Protein AF-A0A8I2ZUK0-F1 (afdb_monomer_lite)

Foldseek 3Di:
DDDDDPDDDDDDDDDPDDDDDDDDDPDPVVVVVLLQVQADQAFPQPRDGADCPDQQDANHADCPDPLSVCSSDDVVPVCVVPPQPDPLVVLVVVVVPDDPVVCVVVVHDNCCVNVCPPPPPPDPPVDCPSNNRDGHPQSVCCVPPVDHDDDDDPVNVVPVPD

Secondary structure (DSSP, 8-state):
------------------S-------SHHHHHHHHHHHS-SB-TTT-PBPBSS-TTSTTB--TTSHHHHHHHS-HHHHHHHHTTTTHHHHHHHHHTTS-HHHHHHTT--HHHHHTT-------------TTPPPPPHHHHHHHHH--------TTTTTTTT-

InterPro domains:
  IPR050896 Mitochondrial lipid metabolism GTPase [PTHR46434] (17-155)

Organism: Verticillium longisporum (NCBI:txid100787)

Sequence (162 aa):
MKVALGQRRCLHAESNLSESLERLPSDPTDANALALAKLPLQCHGCGAFTQTTEPDQAGYYDLDRKSVQKFAASEHEYEIKKGEIEEDFVVTKALEGLDEHKLQELDLDPRTLLAGEDLETDIPSFPPAPNATPLCNRCHALVHHRKGTPIFHGSQLREALC

pLDDT: mean 72.11, std 18.06, range [37.91, 96.12]

Structure (mmCIF, N/CA/C/O backbone):
data_AF-A0A8I2ZUK0-F1
#
_entry.id   AF-A0A8I2ZUK0-F1
#
loop_
_atom_site.group_PDB
_atom_site.id
_atom_site.type_symbol
_atom_site.label_atom_id
_atom_site.label_alt_id
_atom_site.label_comp_id
_atom_site.label_asym_id
_atom_site.label_entity_id
_atom_site.label_seq_id
_atom_site.pdbx_PDB_ins_code
_atom_site.Cartn_x
_atom_site.Cartn_y
_atom_site.Cartn_z
_atom_site.occupancy
_atom_site.B_iso_or_equiv
_atom_site.auth_seq_id
_atom_site.auth_comp_id
_atom_site.auth_asym_id
_atom_site.auth_atom_id
_atom_site.pdbx_PDB_model_num
ATOM 1 N N . MET A 1 1 ? 52.413 15.879 -9.678 1.00 37.91 1 MET A N 1
ATOM 2 C CA . MET A 1 1 ? 51.106 16.145 -9.036 1.00 37.91 1 MET A CA 1
ATOM 3 C C . MET A 1 1 ? 50.039 15.474 -9.891 1.00 37.91 1 MET A C 1
ATOM 5 O O . MET A 1 1 ? 49.928 15.829 -11.054 1.00 37.91 1 MET A O 1
ATOM 9 N N . LYS A 1 2 ? 49.370 14.422 -9.401 1.00 41.22 2 LYS A N 1
ATOM 10 C CA . LYS A 1 2 ? 48.359 13.675 -10.174 1.00 41.22 2 LYS A CA 1
ATOM 11 C C . LYS A 1 2 ? 46.973 14.157 -9.744 1.00 41.22 2 LYS A C 1
ATOM 13 O O . LYS A 1 2 ? 46.607 13.969 -8.591 1.00 41.22 2 LYS A O 1
ATOM 18 N N . VAL A 1 3 ? 46.247 14.814 -10.645 1.00 48.41 3 VAL A N 1
ATOM 19 C CA . VAL A 1 3 ? 44.870 15.273 -10.412 1.00 48.41 3 VAL A CA 1
ATOM 20 C C . VAL A 1 3 ? 43.929 14.102 -10.692 1.00 48.41 3 VAL A C 1
ATOM 22 O O . VAL A 1 3 ? 43.942 13.549 -11.790 1.00 48.41 3 VAL A O 1
ATOM 25 N N . ALA A 1 4 ? 43.149 13.695 -9.691 1.00 49.44 4 ALA A N 1
ATOM 26 C CA . ALA A 1 4 ? 42.114 12.680 -9.842 1.00 49.44 4 ALA A CA 1
ATOM 27 C C . ALA A 1 4 ? 40.939 13.262 -10.643 1.00 49.44 4 ALA A C 1
ATOM 29 O O . ALA A 1 4 ? 40.335 14.257 -10.241 1.00 49.44 4 ALA A O 1
ATOM 30 N N . LEU A 1 5 ? 40.616 12.651 -11.784 1.00 56.62 5 LEU A N 1
ATOM 31 C CA . LEU A 1 5 ? 39.425 12.983 -12.563 1.00 56.62 5 LEU A CA 1
ATOM 32 C C . LEU A 1 5 ? 38.198 12.427 -11.829 1.00 56.62 5 LEU A C 1
ATOM 34 O O . LEU A 1 5 ? 37.867 11.250 -11.943 1.00 56.62 5 LEU A O 1
ATOM 38 N N . GLY A 1 6 ? 37.554 13.281 -11.031 1.00 52.28 6 GLY A N 1
ATOM 39 C CA . GLY A 1 6 ? 36.283 12.981 -10.383 1.00 52.28 6 GLY A CA 1
ATOM 40 C C . GLY A 1 6 ? 35.191 12.773 -11.429 1.00 52.28 6 GLY A C 1
ATOM 41 O O . GLY A 1 6 ? 34.805 13.702 -12.140 1.00 52.28 6 GLY A O 1
ATOM 42 N N . GLN A 1 7 ? 34.707 11.540 -11.532 1.00 61.34 7 GLN A N 1
ATOM 43 C CA . GLN A 1 7 ? 33.632 11.149 -12.434 1.00 61.34 7 GLN A CA 1
ATOM 44 C C . GLN A 1 7 ? 32.315 11.743 -11.912 1.00 61.34 7 GLN A C 1
ATOM 46 O O . GLN A 1 7 ? 31.735 11.257 -10.942 1.00 61.34 7 GLN A O 1
ATOM 51 N N . ARG A 1 8 ? 31.864 12.846 -12.519 1.00 60.88 8 ARG A N 1
ATOM 52 C CA . ARG A 1 8 ? 30.579 13.471 -12.184 1.00 60.88 8 ARG A CA 1
ATOM 53 C C . ARG A 1 8 ? 29.461 12.609 -12.760 1.00 60.88 8 ARG A C 1
ATOM 55 O O . ARG A 1 8 ? 29.374 12.438 -13.972 1.00 60.88 8 ARG A O 1
ATOM 62 N N . ARG A 1 9 ? 28.619 12.052 -11.891 1.00 62.09 9 ARG A N 1
ATOM 63 C CA . ARG A 1 9 ? 27.365 11.413 -12.299 1.00 62.09 9 ARG A CA 1
ATOM 64 C C . ARG A 1 9 ? 26.346 12.521 -12.552 1.00 62.09 9 ARG A C 1
ATOM 66 O O . ARG A 1 9 ? 25.889 13.152 -11.605 1.00 62.09 9 ARG A O 1
ATOM 73 N N . CYS A 1 10 ? 26.030 12.779 -13.816 1.00 54.09 10 CYS A N 1
ATOM 74 C CA . CYS A 1 10 ? 24.904 13.631 -14.183 1.00 54.09 10 CYS A CA 1
ATOM 75 C C . CYS A 1 10 ? 23.618 12.815 -14.012 1.00 54.09 10 CYS A C 1
ATOM 77 O O . CYS A 1 10 ? 23.404 11.845 -14.736 1.00 54.09 10 CYS A O 1
ATOM 79 N N . LEU A 1 11 ? 22.787 13.175 -13.034 1.00 53.75 11 LEU A N 1
ATOM 80 C CA . LEU A 1 11 ? 21.412 12.691 -12.951 1.00 53.75 11 LEU A CA 1
ATOM 81 C C . LEU A 1 11 ? 20.566 13.595 -13.852 1.00 53.75 11 LEU A C 1
ATOM 83 O O . LEU A 1 11 ? 20.421 14.781 -13.563 1.00 53.75 11 LEU A O 1
ATOM 87 N N . HIS A 1 12 ? 20.049 13.057 -14.955 1.00 46.06 12 HIS A N 1
ATOM 88 C CA . HIS A 1 12 ? 19.014 13.737 -15.729 1.00 46.06 12 HIS A CA 1
ATOM 89 C C . HIS A 1 12 ? 17.690 13.603 -14.973 1.00 46.06 12 HIS A C 1
ATOM 91 O O . HIS A 1 12 ? 17.130 12.513 -14.889 1.00 46.06 12 HIS A O 1
ATOM 97 N N . ALA A 1 13 ? 17.216 14.709 -14.411 1.00 50.44 13 ALA A N 1
ATOM 98 C CA . ALA A 1 13 ? 15.849 14.865 -13.942 1.00 50.44 13 ALA A CA 1
ATOM 99 C C . ALA A 1 13 ? 15.295 16.129 -14.602 1.00 50.44 13 ALA A C 1
ATOM 101 O O . ALA A 1 13 ? 15.545 17.237 -14.136 1.00 50.44 13 ALA A O 1
ATOM 102 N N . GLU A 1 14 ? 14.591 15.967 -15.718 1.00 50.06 14 GLU A N 1
ATOM 103 C CA . GLU A 1 14 ? 13.756 17.029 -16.271 1.00 50.06 14 GLU A CA 1
ATOM 104 C C . GLU A 1 14 ? 12.308 16.698 -15.904 1.00 50.06 14 GLU A C 1
ATOM 106 O O . GLU A 1 14 ? 11.710 15.763 -16.431 1.00 50.06 14 GLU A O 1
ATOM 111 N N . SER A 1 15 ? 11.766 17.428 -14.929 1.00 51.03 15 SER A N 1
ATOM 112 C CA . SER A 1 15 ? 10.355 17.387 -14.555 1.00 51.03 15 SER A CA 1
ATOM 113 C C . SER A 1 15 ? 9.608 18.447 -15.356 1.00 51.03 15 SER A C 1
ATOM 115 O O . SER A 1 15 ? 9.743 19.638 -15.072 1.00 51.03 15 SER A O 1
ATOM 117 N N . ASN A 1 16 ? 8.812 18.034 -16.340 1.00 46.31 16 ASN A N 1
ATOM 118 C CA . ASN A 1 16 ? 7.862 18.934 -16.986 1.00 46.31 16 ASN A CA 1
ATOM 119 C C . ASN A 1 16 ? 6.530 18.856 -16.230 1.00 46.31 16 ASN A C 1
ATOM 121 O O . ASN A 1 16 ? 5.657 18.052 -16.545 1.00 46.31 16 ASN A O 1
ATOM 125 N N . LEU A 1 17 ? 6.440 19.627 -15.144 1.00 53.56 17 LEU A N 1
ATOM 126 C CA . LEU A 1 17 ? 5.232 19.778 -14.344 1.00 53.56 17 LEU A CA 1
ATOM 127 C C . LEU A 1 17 ? 4.488 21.014 -14.845 1.00 53.56 17 LEU A C 1
ATOM 129 O O . LEU A 1 17 ? 4.685 22.111 -14.328 1.00 53.56 17 LEU A O 1
ATOM 133 N N . SER A 1 18 ? 3.655 20.859 -15.867 1.00 49.50 18 SER A N 1
ATOM 134 C CA . SER A 1 18 ? 2.620 21.841 -16.178 1.00 49.50 18 SER A CA 1
ATOM 135 C C . SER A 1 18 ? 1.471 21.168 -16.918 1.00 49.50 18 SER A C 1
ATOM 137 O O . SER A 1 18 ? 1.679 20.516 -17.934 1.00 49.50 18 SER A O 1
ATOM 139 N N . GLU A 1 19 ? 0.271 21.410 -16.386 1.00 52.59 19 GLU A N 1
ATOM 140 C CA . GLU A 1 19 ? -1.028 21.323 -17.063 1.00 52.59 19 GLU A CA 1
ATOM 141 C C . GLU A 1 19 ? -1.843 20.025 -16.908 1.00 52.59 19 GLU A C 1
ATOM 143 O O . GLU A 1 19 ? -1.946 19.212 -17.822 1.00 52.59 19 GLU A O 1
ATOM 148 N N . SER A 1 20 ? -2.493 19.864 -15.745 1.00 48.44 20 SER A N 1
ATOM 149 C CA . SER A 1 20 ? -3.908 19.431 -15.624 1.00 48.44 20 SER A CA 1
ATOM 150 C C . SER A 1 20 ? -4.292 19.216 -14.154 1.00 48.44 20 SER A C 1
ATOM 152 O O . SER A 1 20 ? -4.570 18.104 -13.716 1.00 48.44 20 SER A O 1
ATOM 154 N N . LEU A 1 21 ? -4.299 20.289 -13.365 1.00 54.34 21 LEU A N 1
ATOM 155 C CA . LEU A 1 21 ? -5.231 20.373 -12.237 1.00 54.34 21 LEU A CA 1
ATOM 156 C C . LEU A 1 21 ? -6.538 20.933 -12.827 1.00 54.34 21 LEU A C 1
ATOM 158 O O . LEU A 1 21 ? -6.447 21.743 -13.742 1.00 54.34 21 LEU A O 1
ATOM 162 N N . GLU A 1 22 ? -7.705 20.507 -12.337 1.00 55.25 22 GLU A N 1
ATOM 163 C CA . GLU A 1 22 ? -9.071 20.779 -12.852 1.00 55.25 22 GLU A CA 1
ATOM 164 C C . GLU A 1 22 ? -9.699 19.660 -13.720 1.00 55.25 22 GLU A C 1
ATOM 166 O O . GLU A 1 22 ? -10.223 19.893 -14.811 1.00 55.25 22 GLU A O 1
ATOM 171 N N . ARG A 1 23 ? -9.739 18.417 -13.216 1.00 52.97 23 ARG A N 1
ATOM 172 C CA . ARG A 1 23 ? -10.791 17.462 -13.615 1.00 52.97 23 ARG A CA 1
ATOM 173 C C . ARG A 1 23 ? -11.263 16.660 -12.405 1.00 52.97 23 ARG A C 1
ATOM 175 O O . ARG A 1 23 ? -10.476 15.970 -11.767 1.00 52.97 23 ARG A O 1
ATOM 182 N N . LEU A 1 24 ? -12.546 16.795 -12.068 1.00 53.06 24 LEU A N 1
ATOM 183 C CA . LEU A 1 24 ? -13.197 15.976 -11.045 1.00 53.06 24 LEU A CA 1
ATOM 184 C C . LEU A 1 24 ? -13.271 14.518 -11.545 1.00 53.06 24 LEU A C 1
ATOM 186 O O . LEU A 1 24 ? -13.763 14.315 -12.660 1.00 53.06 24 LEU A O 1
ATOM 190 N N . PRO A 1 25 ? -12.816 13.517 -10.762 1.00 51.66 25 PRO A N 1
ATOM 191 C CA . PRO A 1 25 ? -12.785 12.123 -11.200 1.00 51.66 25 PRO A CA 1
ATOM 192 C C . PRO A 1 25 ? -14.211 11.605 -11.377 1.00 51.66 25 PRO A C 1
ATOM 194 O O . PRO A 1 25 ? -14.981 11.565 -10.418 1.00 51.66 25 PRO A O 1
ATOM 197 N N . SER A 1 26 ? -14.575 11.219 -12.597 1.00 54.47 26 SER A N 1
ATOM 198 C CA . SER A 1 26 ? -15.868 10.569 -12.888 1.00 54.47 26 SER A CA 1
ATOM 199 C C . SER A 1 26 ? -15.704 9.172 -13.493 1.00 54.47 26 SER A C 1
ATOM 201 O O . SER A 1 26 ? -16.691 8.454 -13.639 1.00 54.47 26 SER A O 1
ATOM 203 N N . ASP A 1 27 ? -14.464 8.755 -13.768 1.00 57.88 27 ASP A N 1
ATOM 204 C CA . ASP A 1 27 ? -14.114 7.483 -14.397 1.00 57.88 27 ASP A CA 1
ATOM 205 C C . ASP A 1 27 ? -13.196 6.647 -13.469 1.00 57.88 27 ASP A C 1
ATOM 207 O O . ASP A 1 27 ? -12.323 7.222 -12.807 1.00 57.88 27 ASP A O 1
ATOM 211 N N . PRO A 1 28 ? -13.335 5.304 -13.392 1.00 62.25 28 PRO A N 1
ATOM 212 C CA . PRO A 1 28 ? -12.408 4.438 -12.645 1.00 62.25 28 PRO A CA 1
ATOM 213 C C . PRO A 1 28 ? -10.935 4.646 -13.036 1.00 62.25 28 PRO A C 1
ATOM 215 O O . PRO A 1 28 ? -10.037 4.451 -12.214 1.00 62.25 28 PRO A O 1
ATOM 218 N N . THR A 1 29 ? -10.679 5.094 -14.265 1.00 63.28 29 THR A N 1
ATOM 219 C CA . THR A 1 29 ? -9.337 5.447 -14.739 1.00 63.28 29 THR A CA 1
ATOM 220 C C . 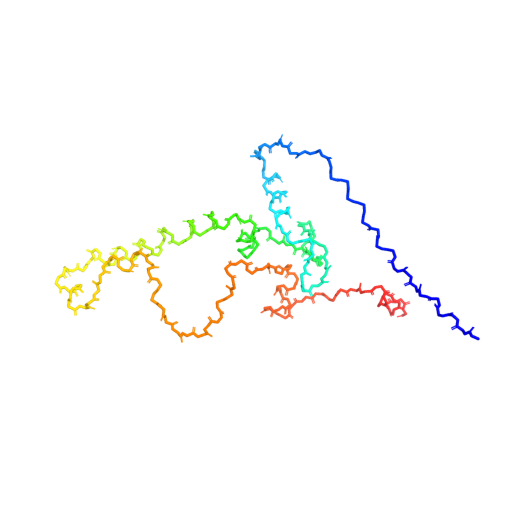THR A 1 29 ? -8.731 6.623 -13.961 1.00 63.28 29 THR A C 1
ATOM 222 O O . THR A 1 29 ? -7.548 6.588 -13.616 1.00 63.28 29 THR A O 1
ATOM 225 N N . ASP A 1 30 ? -9.540 7.626 -13.605 1.00 69.62 30 ASP A N 1
ATOM 226 C CA . ASP A 1 30 ? -9.087 8.808 -12.861 1.00 69.62 30 ASP A CA 1
ATOM 227 C C . ASP A 1 30 ? -8.782 8.474 -11.393 1.00 69.62 30 ASP A C 1
ATOM 229 O O . ASP A 1 30 ? -7.823 8.987 -10.813 1.00 69.62 30 ASP A O 1
ATOM 233 N N . ALA A 1 31 ? -9.562 7.569 -10.791 1.00 75.38 31 ALA A N 1
ATOM 234 C CA . ALA A 1 31 ? -9.332 7.106 -9.422 1.00 75.38 31 ALA A CA 1
ATOM 235 C C . ALA A 1 31 ? -7.997 6.350 -9.297 1.00 75.38 31 ALA A C 1
ATOM 237 O O . ALA A 1 31 ? -7.225 6.593 -8.365 1.00 75.38 31 ALA A O 1
ATOM 238 N N . ASN A 1 32 ? -7.686 5.491 -10.271 1.00 82.31 32 ASN A N 1
ATOM 239 C CA . ASN A 1 32 ? -6.415 4.769 -10.318 1.00 82.31 32 ASN A CA 1
ATOM 240 C C . ASN A 1 32 ? -5.227 5.704 -10.559 1.00 82.31 32 ASN A C 1
ATOM 242 O O . ASN A 1 32 ? -4.183 5.534 -9.930 1.00 82.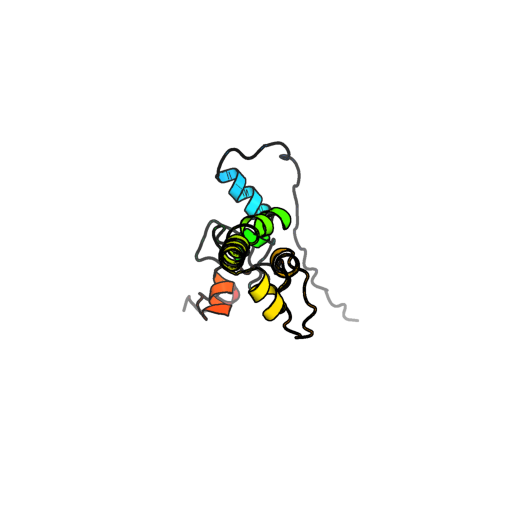31 32 ASN A O 1
ATOM 246 N N . ALA A 1 33 ? -5.383 6.715 -11.418 1.00 84.19 33 ALA A N 1
ATOM 247 C CA . ALA A 1 33 ? -4.357 7.733 -11.632 1.00 84.19 33 ALA A CA 1
ATOM 248 C C . ALA A 1 33 ? -4.071 8.533 -10.349 1.00 84.19 33 ALA A C 1
ATOM 250 O O . ALA A 1 33 ? -2.910 8.759 -10.004 1.00 84.19 33 ALA A O 1
ATOM 251 N N . LEU A 1 34 ? -5.114 8.898 -9.597 1.00 84.56 34 LEU A N 1
ATOM 252 C CA . LEU A 1 34 ? -4.970 9.594 -8.319 1.00 84.56 34 LEU A CA 1
ATOM 253 C C . LEU A 1 34 ? -4.305 8.713 -7.251 1.00 84.56 34 LEU A C 1
ATOM 255 O O . LEU A 1 34 ? -3.429 9.183 -6.525 1.00 84.56 34 LEU A O 1
ATOM 259 N N . ALA A 1 35 ? -4.689 7.438 -7.157 1.00 84.44 35 ALA A N 1
ATOM 260 C CA . ALA A 1 35 ? -4.058 6.490 -6.240 1.00 84.44 35 ALA A CA 1
ATOM 261 C C . ALA A 1 35 ? -2.575 6.279 -6.586 1.00 84.44 35 ALA A C 1
ATOM 263 O O . ALA A 1 35 ? -1.724 6.272 -5.696 1.00 84.44 35 ALA A O 1
ATOM 264 N N . LEU A 1 36 ? -2.254 6.187 -7.879 1.00 87.56 36 LEU A N 1
ATOM 265 C CA . LEU A 1 36 ? -0.885 6.069 -8.369 1.00 87.56 36 LEU A CA 1
ATOM 266 C C . LEU A 1 36 ? -0.040 7.304 -8.040 1.00 87.56 36 LEU A C 1
ATOM 268 O O . LEU A 1 36 ? 1.112 7.161 -7.642 1.00 87.56 36 LEU A O 1
ATOM 272 N N . ALA A 1 37 ? -0.614 8.504 -8.146 1.00 88.38 37 ALA A N 1
ATOM 273 C CA . ALA A 1 37 ? 0.066 9.752 -7.800 1.00 88.38 37 ALA A CA 1
ATOM 274 C C . ALA A 1 37 ? 0.408 9.862 -6.303 1.00 88.38 37 ALA A C 1
ATOM 276 O O . ALA A 1 37 ? 1.351 10.563 -5.939 1.00 88.38 37 ALA A O 1
ATOM 277 N N . LYS A 1 38 ? -0.344 9.171 -5.437 1.00 90.81 38 LYS A N 1
ATOM 278 C CA . LYS A 1 38 ? -0.100 9.139 -3.988 1.00 90.81 38 LYS A CA 1
ATOM 279 C C . LYS A 1 38 ? 0.898 8.065 -3.562 1.00 90.81 38 LYS A C 1
ATOM 281 O O . LYS A 1 38 ? 1.438 8.159 -2.466 1.00 90.81 38 LYS A O 1
ATOM 286 N N . LEU A 1 39 ? 1.144 7.050 -4.392 1.00 92.06 39 LEU A N 1
ATOM 287 C CA . LEU A 1 39 ? 2.129 6.004 -4.114 1.00 92.06 39 LEU A CA 1
ATOM 288 C C . LEU A 1 39 ? 3.566 6.566 -4.088 1.00 92.06 39 LEU A C 1
ATOM 290 O O . LEU A 1 39 ? 3.851 7.588 -4.715 1.00 92.06 39 LEU A O 1
ATOM 294 N N . PRO A 1 40 ? 4.512 5.908 -3.385 1.00 93.25 40 PRO A N 1
ATOM 295 C CA . PRO A 1 40 ? 5.906 6.348 -3.386 1.00 93.25 40 PRO A CA 1
ATOM 296 C C . PRO A 1 40 ? 6.476 6.315 -4.809 1.00 93.25 40 PRO A C 1
ATOM 298 O O . PRO A 1 40 ? 6.151 5.415 -5.570 1.00 93.25 40 PRO A O 1
ATOM 301 N N . LEU A 1 41 ? 7.385 7.226 -5.170 1.00 94.56 41 LEU A N 1
ATOM 302 C CA . LEU A 1 41 ? 7.999 7.232 -6.513 1.00 94.56 41 LEU A CA 1
ATOM 303 C C . LEU A 1 41 ? 8.799 5.952 -6.816 1.00 94.56 41 LEU A C 1
ATOM 305 O O . LEU A 1 41 ? 8.839 5.487 -7.956 1.00 94.56 41 LEU A O 1
ATOM 309 N N . GLN A 1 42 ? 9.447 5.388 -5.795 1.00 95.75 42 GLN A N 1
ATOM 310 C CA . GLN A 1 42 ? 10.240 4.164 -5.883 1.00 95.75 42 GLN A CA 1
ATOM 311 C C . GLN A 1 42 ? 9.930 3.244 -4.705 1.00 95.75 42 GLN A C 1
ATOM 313 O O . GLN A 1 42 ? 9.711 3.692 -3.579 1.00 95.75 42 GLN A O 1
ATOM 318 N N . CYS A 1 43 ? 9.960 1.935 -4.949 1.00 94.94 43 CYS A N 1
ATOM 319 C CA . CYS A 1 43 ? 9.869 0.946 -3.880 1.00 94.94 43 CYS A CA 1
ATOM 320 C C . CYS A 1 43 ? 11.138 0.972 -3.019 1.00 94.94 43 CYS A C 1
ATOM 322 O O . CYS A 1 43 ? 12.223 0.674 -3.515 1.00 94.94 43 CYS A O 1
ATOM 324 N N . HIS A 1 44 ? 11.007 1.217 -1.715 1.00 94.19 44 HIS A N 1
ATOM 325 C CA . HIS A 1 44 ? 12.140 1.207 -0.774 1.00 94.19 44 HIS A CA 1
ATOM 326 C C . HIS A 1 44 ? 12.784 -0.180 -0.578 1.00 94.19 44 HIS A C 1
ATOM 328 O O . HIS A 1 44 ? 13.894 -0.268 -0.065 1.00 94.19 44 HIS A O 1
ATOM 334 N N . GLY A 1 45 ? 12.144 -1.256 -1.050 1.00 92.81 45 GLY A N 1
ATOM 335 C CA . GLY A 1 45 ? 12.711 -2.608 -1.038 1.00 92.81 45 GLY A CA 1
ATOM 336 C C . GLY A 1 45 ? 13.576 -2.967 -2.254 1.00 92.81 45 GLY A C 1
ATOM 337 O O . GLY A 1 45 ? 14.566 -3.677 -2.102 1.00 92.81 45 GLY A O 1
ATOM 338 N N . CYS A 1 46 ? 13.218 -2.530 -3.468 1.00 92.44 46 CYS A N 1
ATOM 339 C CA . CYS A 1 46 ? 13.950 -2.894 -4.697 1.00 92.44 46 CYS A CA 1
ATOM 340 C C . CYS A 1 46 ? 14.437 -1.715 -5.544 1.00 92.44 46 CYS A C 1
ATOM 342 O O . CYS A 1 46 ? 15.099 -1.945 -6.552 1.00 92.44 46 CYS A O 1
ATOM 344 N N . GLY A 1 47 ? 14.088 -0.480 -5.189 1.00 92.81 47 GLY A N 1
ATOM 345 C CA . GLY A 1 47 ? 14.447 0.735 -5.925 1.00 92.81 47 GLY A CA 1
ATOM 346 C C . GLY A 1 47 ? 13.743 0.922 -7.275 1.00 92.81 47 GLY A C 1
ATOM 347 O O . GLY A 1 47 ? 13.988 1.918 -7.946 1.00 92.81 47 GLY A O 1
ATOM 348 N N . ALA A 1 48 ? 12.880 -0.007 -7.699 1.00 93.38 48 ALA A N 1
ATOM 349 C CA . ALA A 1 48 ? 12.144 0.121 -8.956 1.00 93.38 48 ALA A CA 1
ATOM 350 C C . ALA A 1 48 ? 11.077 1.224 -8.874 1.00 93.38 48 ALA A C 1
ATOM 352 O O . ALA A 1 48 ? 10.484 1.432 -7.809 1.00 93.38 48 ALA A O 1
ATOM 353 N N . PHE A 1 49 ? 10.827 1.891 -10.004 1.00 94.94 49 PHE A N 1
ATOM 354 C CA . PHE A 1 49 ? 9.778 2.901 -10.132 1.00 94.94 49 PHE A CA 1
ATOM 355 C C . PHE A 1 49 ? 8.393 2.292 -9.970 1.00 94.94 49 PHE A C 1
ATOM 357 O O . PHE A 1 49 ? 8.140 1.166 -10.396 1.00 94.94 49 PHE A O 1
ATOM 364 N N . THR A 1 50 ? 7.509 3.061 -9.354 1.00 95.50 50 THR A N 1
ATOM 365 C CA . THR A 1 50 ? 6.125 2.657 -9.143 1.00 95.50 50 THR A CA 1
ATOM 366 C C . THR A 1 50 ? 5.369 2.553 -10.459 1.00 95.50 50 THR A C 1
ATOM 368 O O . THR A 1 50 ? 5.428 3.446 -11.301 1.00 95.50 50 THR A O 1
ATOM 371 N N . GLN A 1 51 ? 4.653 1.445 -10.616 1.00 93.75 51 GLN A N 1
ATOM 372 C CA . GLN A 1 51 ? 3.798 1.157 -11.760 1.00 93.75 51 GLN A CA 1
ATOM 373 C C . GLN A 1 51 ? 2.645 0.232 -11.346 1.00 93.75 51 GLN A C 1
ATOM 375 O O . GLN A 1 51 ? 2.698 -0.415 -10.300 1.00 93.75 51 GLN A O 1
ATOM 380 N N . THR A 1 52 ? 1.588 0.198 -12.150 1.00 94.62 52 THR A N 1
ATOM 381 C CA . THR A 1 52 ? 0.358 -0.589 -11.918 1.00 94.62 52 THR A CA 1
ATOM 382 C C . THR A 1 52 ? -0.031 -1.408 -13.151 1.00 94.62 52 THR A C 1
ATOM 384 O O . THR A 1 52 ? -1.145 -1.914 -13.233 1.00 94.62 52 THR A O 1
ATOM 387 N N . THR A 1 53 ? 0.866 -1.535 -14.133 1.00 93.06 53 THR A N 1
ATOM 388 C CA . THR A 1 53 ? 0.565 -2.125 -15.446 1.00 93.06 53 THR A CA 1
ATOM 389 C C . THR A 1 53 ? 1.079 -3.553 -15.597 1.00 93.06 53 THR A C 1
ATOM 391 O O . THR A 1 53 ? 0.436 -4.359 -16.253 1.00 93.06 53 THR A O 1
ATOM 394 N N . GLU A 1 54 ? 2.219 -3.878 -14.985 1.00 93.31 54 GLU A N 1
ATOM 395 C CA . GLU A 1 54 ? 2.949 -5.138 -15.169 1.00 93.31 54 GLU A CA 1
ATOM 396 C C . GLU A 1 54 ? 3.102 -5.887 -13.829 1.00 93.31 54 GLU A C 1
ATOM 398 O O . GLU A 1 54 ? 4.094 -5.661 -13.124 1.00 93.31 54 GLU A O 1
ATOM 403 N N . PRO A 1 55 ? 2.157 -6.779 -13.460 1.00 91.88 55 PRO A N 1
ATOM 404 C CA . PRO A 1 55 ? 2.098 -7.441 -12.150 1.00 91.88 55 PRO A CA 1
ATOM 405 C C . PRO A 1 55 ? 3.355 -8.205 -11.734 1.00 91.88 55 PRO A C 1
ATOM 407 O O . PRO A 1 55 ? 3.733 -8.208 -10.559 1.00 91.88 55 PRO A O 1
ATOM 410 N N . ASP A 1 56 ? 4.016 -8.833 -12.704 1.00 88.19 56 ASP A N 1
ATOM 411 C CA . ASP A 1 56 ? 5.190 -9.676 -12.475 1.00 88.19 56 ASP A CA 1
ATOM 412 C C . ASP A 1 56 ? 6.504 -8.878 -12.423 1.00 88.19 56 ASP A C 1
ATOM 414 O O . ASP A 1 56 ? 7.566 -9.428 -12.112 1.00 88.19 56 ASP A O 1
ATOM 418 N N . GLN A 1 57 ? 6.454 -7.573 -12.707 1.00 90.00 57 GLN A N 1
ATOM 419 C CA . GLN A 1 57 ? 7.632 -6.716 -12.750 1.00 90.00 57 GLN A CA 1
ATOM 420 C C . GLN A 1 57 ? 7.890 -6.002 -11.422 1.00 90.00 57 GLN A C 1
ATOM 422 O O . GLN A 1 57 ? 7.008 -5.740 -10.598 1.00 90.00 57 GLN A O 1
ATOM 427 N N . ALA A 1 58 ? 9.160 -5.665 -11.198 1.00 92.56 58 ALA A N 1
ATOM 428 C CA . ALA A 1 58 ? 9.545 -4.869 -10.044 1.00 92.56 58 ALA A CA 1
ATOM 429 C C . ALA A 1 58 ? 8.849 -3.499 -10.080 1.00 92.56 58 ALA A C 1
ATOM 431 O O . ALA A 1 58 ? 8.696 -2.896 -11.138 1.00 92.56 58 ALA A O 1
ATOM 432 N N . GLY A 1 59 ? 8.439 -3.011 -8.908 1.00 94.25 59 GLY A N 1
ATOM 433 C CA . GLY A 1 59 ? 7.751 -1.724 -8.802 1.00 94.25 59 GLY A CA 1
ATOM 434 C C . GLY A 1 59 ? 6.242 -1.787 -9.039 1.00 94.25 59 GLY A C 1
ATOM 435 O O . GLY A 1 59 ? 5.588 -0.763 -8.894 1.00 94.25 59 GLY A O 1
ATOM 436 N N . TYR A 1 60 ? 5.675 -2.967 -9.322 1.00 96.12 60 TYR A N 1
ATOM 437 C CA . TYR A 1 60 ? 4.225 -3.132 -9.392 1.00 96.12 60 TYR A CA 1
ATOM 438 C C . TYR A 1 60 ? 3.554 -2.987 -8.023 1.00 96.12 60 TYR A C 1
ATOM 440 O O . TYR A 1 60 ? 3.938 -3.671 -7.064 1.00 96.12 60 TYR A O 1
ATOM 448 N N . TYR A 1 61 ? 2.525 -2.148 -7.946 1.00 96.06 61 TYR A N 1
ATOM 449 C CA . TYR A 1 61 ? 1.620 -2.054 -6.806 1.00 96.06 61 TYR A CA 1
ATOM 450 C C . TYR A 1 61 ? 0.211 -2.436 -7.235 1.00 96.06 61 TYR A C 1
ATOM 452 O O . TYR A 1 61 ? -0.359 -1.841 -8.140 1.00 96.06 61 TYR A O 1
ATOM 460 N N . ASP A 1 62 ? -0.359 -3.408 -6.539 1.00 94.94 62 ASP A N 1
ATOM 461 C CA . ASP A 1 62 ? -1.775 -3.728 -6.651 1.00 94.94 62 ASP A CA 1
ATOM 462 C C . ASP A 1 62 ? -2.601 -2.710 -5.854 1.00 94.94 62 ASP A C 1
ATOM 464 O O . ASP A 1 62 ? -2.471 -2.627 -4.627 1.00 94.94 62 ASP A O 1
ATOM 468 N N . LEU A 1 63 ? -3.420 -1.928 -6.564 1.00 92.81 63 LEU A N 1
ATOM 469 C CA . LEU A 1 63 ? -4.277 -0.893 -5.984 1.00 92.81 63 LEU A CA 1
ATOM 470 C C . LEU A 1 63 ? -5.390 -1.479 -5.104 1.00 92.81 63 LEU A C 1
ATOM 472 O O . LEU A 1 63 ? -5.879 -0.785 -4.216 1.00 92.81 63 LEU A O 1
ATOM 476 N N . ASP A 1 64 ? -5.726 -2.760 -5.269 1.00 91.38 64 ASP A N 1
ATOM 477 C CA . ASP A 1 64 ? -6.710 -3.454 -4.436 1.00 91.38 64 ASP A CA 1
ATOM 478 C C . ASP A 1 64 ? -6.109 -3.970 -3.119 1.00 91.38 64 ASP A C 1
ATOM 480 O O . ASP A 1 64 ? -6.808 -4.414 -2.199 1.00 91.38 64 ASP A O 1
ATOM 484 N N . ARG A 1 65 ? -4.782 -3.897 -2.973 1.00 91.38 65 ARG A N 1
ATOM 485 C CA . ARG A 1 65 ? -4.101 -4.390 -1.780 1.00 91.38 65 ARG A CA 1
ATOM 486 C C . ARG A 1 65 ? -4.326 -3.441 -0.608 1.00 91.38 65 ARG A C 1
ATOM 488 O O . ARG A 1 65 ? -3.958 -2.274 -0.659 1.00 91.38 65 ARG A O 1
ATOM 495 N N . LYS A 1 66 ? -4.794 -3.973 0.525 1.00 89.19 66 LYS A N 1
ATOM 496 C CA . LYS A 1 66 ? -5.103 -3.193 1.744 1.00 89.19 66 LYS A CA 1
ATOM 497 C C . LYS A 1 66 ? -4.001 -2.214 2.164 1.00 89.19 66 LYS A C 1
ATOM 499 O O . LYS A 1 66 ? -4.301 -1.081 2.503 1.00 89.19 66 LYS A O 1
ATOM 504 N N . SER A 1 67 ? -2.731 -2.623 2.149 1.00 89.75 67 SER A N 1
ATOM 505 C CA . SER A 1 67 ? -1.623 -1.723 2.513 1.00 89.75 67 SER A CA 1
ATOM 506 C C . SER A 1 67 ? -1.390 -0.596 1.504 1.00 89.75 67 SER A C 1
ATOM 508 O O . SER A 1 67 ? -0.906 0.460 1.888 1.00 89.75 67 SER A O 1
ATOM 510 N N . VAL A 1 68 ? -1.744 -0.802 0.232 1.00 91.94 68 VAL A N 1
ATOM 511 C CA . VAL A 1 68 ? -1.723 0.238 -0.807 1.00 91.94 68 VAL A CA 1
ATOM 512 C C . VAL A 1 68 ? -2.909 1.171 -0.647 1.00 91.94 68 VAL A C 1
ATOM 514 O O . VAL A 1 68 ? -2.713 2.378 -0.611 1.00 91.94 68 VAL A O 1
ATOM 517 N N . GLN A 1 69 ? -4.114 0.627 -0.472 1.00 89.62 69 GLN A N 1
ATOM 518 C CA . GLN A 1 69 ? -5.322 1.426 -0.265 1.00 89.62 69 GLN A CA 1
ATOM 519 C C . GLN A 1 69 ? -5.209 2.327 0.960 1.00 89.62 69 GLN A C 1
ATOM 521 O O . GLN A 1 69 ? -5.528 3.501 0.865 1.00 89.62 69 GLN A O 1
ATOM 526 N N . LYS A 1 70 ? -4.701 1.809 2.085 1.00 87.25 70 LYS A N 1
ATOM 527 C CA . LYS A 1 70 ? -4.462 2.610 3.295 1.00 87.25 70 LYS A CA 1
ATOM 528 C C . LYS A 1 70 ? -3.511 3.774 3.045 1.00 87.25 70 LYS A C 1
ATOM 530 O O . LYS A 1 70 ? -3.759 4.870 3.516 1.00 87.25 70 LYS A O 1
ATOM 535 N N . PHE A 1 71 ? -2.446 3.527 2.288 1.00 88.19 71 PHE A N 1
ATOM 536 C CA . PHE A 1 71 ? -1.447 4.543 1.976 1.00 88.19 71 PHE A CA 1
ATOM 537 C C . PHE A 1 71 ? -1.944 5.575 0.950 1.00 88.19 71 PHE A C 1
ATOM 539 O O . PHE A 1 71 ? -1.568 6.739 1.010 1.00 88.19 71 PHE A O 1
ATOM 546 N N . ALA A 1 72 ? -2.772 5.153 -0.011 1.00 87.94 72 ALA A N 1
ATOM 547 C CA . ALA A 1 72 ? -3.336 6.023 -1.043 1.00 87.94 72 ALA A CA 1
ATOM 548 C C . ALA A 1 72 ? -4.631 6.733 -0.596 1.00 87.94 72 ALA A C 1
ATOM 550 O O . ALA A 1 72 ? -5.022 7.753 -1.173 1.00 87.94 72 ALA A O 1
ATOM 551 N N . ALA A 1 73 ? -5.322 6.225 0.420 1.00 82.44 73 ALA A N 1
ATOM 552 C CA . ALA A 1 73 ? -6.411 6.938 1.068 1.00 82.44 73 ALA A CA 1
ATOM 553 C C . ALA A 1 73 ? -5.847 8.142 1.833 1.00 82.44 73 ALA A C 1
ATOM 555 O O . ALA A 1 73 ? -4.739 8.100 2.360 1.00 82.44 73 ALA A O 1
ATOM 556 N N . SER A 1 74 ? -6.600 9.241 1.895 1.00 64.38 74 SER A N 1
ATOM 557 C CA . SER A 1 74 ? -6.342 10.237 2.941 1.00 64.38 74 SER A CA 1
ATOM 558 C C . SER A 1 74 ? -6.542 9.565 4.299 1.00 64.38 74 SER A C 1
ATOM 560 O O . SER A 1 74 ? -7.528 8.842 4.447 1.00 64.38 74 SER A O 1
ATOM 562 N N . GLU A 1 75 ? -5.651 9.816 5.266 1.00 56.53 75 GLU A N 1
ATOM 563 C CA . GLU A 1 75 ? -5.667 9.214 6.617 1.00 56.53 75 GLU A CA 1
ATOM 564 C C . GLU A 1 75 ? -7.086 9.180 7.224 1.00 56.53 75 GLU A C 1
ATOM 566 O O . GLU A 1 75 ? -7.528 8.168 7.758 1.00 56.53 75 GLU A O 1
ATOM 571 N N . HIS A 1 76 ? -7.861 10.239 6.982 1.00 51.88 76 HIS A N 1
ATOM 572 C CA . HIS A 1 76 ? -9.223 10.430 7.476 1.00 51.88 76 HIS A CA 1
ATOM 573 C C . HIS A 1 76 ? -10.312 9.527 6.855 1.00 51.88 76 HIS A C 1
ATOM 575 O O . HIS A 1 76 ? -11.392 9.399 7.420 1.00 51.88 76 HIS A O 1
ATOM 581 N N . GLU A 1 77 ? -10.099 8.943 5.671 1.00 55.97 77 GLU A N 1
ATOM 582 C CA . GLU A 1 77 ? -11.154 8.210 4.945 1.00 55.97 77 GLU A CA 1
ATOM 583 C C . GLU A 1 77 ? -11.116 6.698 5.210 1.00 55.97 77 GLU A C 1
ATOM 585 O O . GLU A 1 77 ? -12.149 6.028 5.191 1.00 55.97 77 GLU A O 1
ATOM 590 N N . TYR A 1 78 ? -9.926 6.148 5.456 1.00 55.50 78 TYR A N 1
ATOM 591 C CA . TYR A 1 78 ? -9.747 4.719 5.712 1.00 55.50 78 TYR A CA 1
ATOM 592 C C . TYR A 1 78 ? -10.124 4.339 7.155 1.00 55.50 78 TYR A C 1
ATOM 594 O O . TYR A 1 78 ? -10.762 3.302 7.350 1.00 55.50 78 TYR A O 1
ATOM 602 N N . GLU A 1 79 ? -9.762 5.162 8.145 1.00 55.91 79 GLU A N 1
ATOM 603 C CA . GLU A 1 79 ? -10.024 4.873 9.564 1.00 55.91 79 GLU A CA 1
ATOM 604 C C . GLU A 1 79 ? -11.520 4.959 9.890 1.00 55.91 79 GLU A C 1
ATOM 606 O O . GLU A 1 79 ? -12.075 4.006 10.441 1.00 55.91 79 GLU A O 1
ATOM 611 N N . ILE A 1 80 ? -12.200 6.004 9.398 1.00 54.84 80 ILE A N 1
ATOM 612 C CA . ILE A 1 80 ? -13.657 6.190 9.540 1.00 54.84 80 ILE A CA 1
ATOM 613 C C . ILE A 1 80 ? -14.449 5.010 8.951 1.00 54.84 80 ILE A C 1
ATOM 615 O O . ILE A 1 80 ? -15.451 4.575 9.505 1.00 54.84 80 ILE A O 1
ATOM 619 N N . LYS A 1 81 ? -14.003 4.427 7.831 1.00 54.47 81 LYS A N 1
ATOM 620 C CA . LYS A 1 81 ? -14.755 3.349 7.160 1.00 54.47 81 LYS A CA 1
ATOM 621 C C . LYS A 1 81 ? -14.624 1.977 7.820 1.00 54.47 81 LYS A C 1
ATOM 623 O O . LYS A 1 81 ? -15.450 1.112 7.532 1.00 54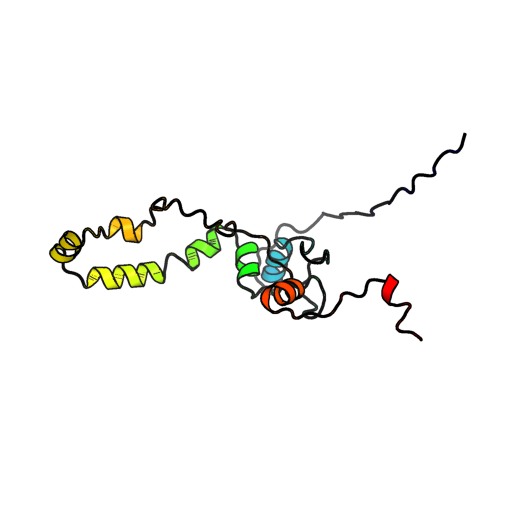.47 81 LYS A O 1
ATOM 628 N N . LYS A 1 82 ? -13.573 1.728 8.608 1.00 51.88 82 LYS A N 1
ATOM 629 C CA . LYS A 1 82 ? -13.255 0.376 9.094 1.00 51.88 82 LYS A CA 1
ATOM 630 C C . LYS A 1 82 ? -13.439 0.202 10.603 1.00 51.88 82 LYS A C 1
ATOM 632 O O . LYS A 1 82 ? -13.846 -0.888 10.991 1.00 51.88 82 LYS A O 1
ATOM 637 N N . GLY A 1 83 ? -13.131 1.220 11.409 1.00 50.88 83 GLY A N 1
ATOM 638 C CA . GLY A 1 83 ? -13.233 1.127 12.871 1.00 50.88 83 GLY A CA 1
ATOM 639 C C . GLY A 1 83 ? -14.637 1.421 13.398 1.00 50.88 83 GLY A C 1
ATOM 640 O O . GLY A 1 83 ? -15.204 0.641 14.146 1.00 50.88 83 GLY A O 1
ATOM 641 N N . GLU A 1 84 ? -15.269 2.478 12.894 1.00 53.69 84 GLU A N 1
ATOM 642 C CA . GLU A 1 84 ? -16.474 3.051 13.519 1.00 53.69 84 GLU A CA 1
ATOM 643 C C . GLU A 1 84 ? -17.752 2.189 13.385 1.00 53.69 84 GLU A C 1
ATOM 645 O O . GLU A 1 84 ? -18.764 2.463 14.023 1.00 53.69 84 GLU A O 1
ATOM 650 N N . ILE A 1 85 ? -17.767 1.163 12.520 1.00 58.12 85 ILE A N 1
ATOM 651 C CA . ILE A 1 85 ? -19.034 0.547 12.076 1.00 58.12 85 ILE A CA 1
ATOM 652 C C . ILE A 1 85 ? -19.206 -0.910 12.521 1.00 58.12 85 ILE A C 1
ATOM 654 O O . ILE A 1 85 ? -20.327 -1.315 12.819 1.00 58.12 85 ILE A O 1
ATOM 658 N N . GLU A 1 86 ? -18.151 -1.729 12.541 1.00 65.56 86 GLU A N 1
ATOM 659 C CA . GLU A 1 86 ? -18.307 -3.178 12.765 1.00 65.56 86 GLU A CA 1
ATOM 660 C C . GLU A 1 86 ? -17.976 -3.596 14.200 1.00 65.56 86 GLU A C 1
ATOM 662 O O . GLU A 1 86 ? -18.777 -4.281 14.837 1.00 65.56 86 GLU A O 1
ATOM 667 N N . GLU A 1 87 ? -16.828 -3.173 14.730 1.00 69.50 87 GLU A N 1
ATOM 668 C CA . GLU A 1 87 ? -16.415 -3.526 16.093 1.00 69.50 87 GLU A CA 1
ATOM 669 C C . GLU A 1 87 ? -17.259 -2.801 17.142 1.00 69.50 87 GLU A C 1
ATOM 671 O O . GLU A 1 87 ? -17.835 -3.460 18.009 1.00 69.50 87 GLU A O 1
ATOM 676 N N . ASP A 1 88 ? -17.472 -1.496 16.977 1.00 75.31 88 ASP A N 1
ATOM 677 C CA . ASP A 1 88 ? -18.317 -0.697 17.870 1.00 75.31 88 ASP A CA 1
ATOM 678 C C . ASP A 1 88 ? -19.767 -1.186 17.880 1.00 75.31 88 ASP A C 1
ATOM 680 O O . ASP A 1 88 ? -20.412 -1.228 18.929 1.00 75.31 88 ASP A O 1
ATOM 684 N N . PHE A 1 89 ? -20.283 -1.645 16.735 1.00 81.25 89 PHE A N 1
ATOM 685 C CA . PHE A 1 89 ? -21.616 -2.242 16.656 1.00 81.25 89 PHE A CA 1
ATOM 686 C C . PHE A 1 89 ? -21.709 -3.551 17.443 1.00 81.25 89 PHE A C 1
ATOM 688 O O . PHE A 1 89 ? -22.692 -3.770 18.153 1.00 81.25 89 PHE A O 1
ATOM 695 N N . VAL A 1 90 ? -20.700 -4.425 17.343 1.00 82.56 90 VAL A N 1
ATOM 696 C CA . VAL A 1 90 ? -20.660 -5.690 18.092 1.00 82.56 90 VAL A CA 1
ATOM 697 C C . VAL A 1 90 ? -20.503 -5.432 19.592 1.00 82.56 90 VAL A C 1
ATOM 699 O O . VAL A 1 90 ? -21.197 -6.072 20.384 1.00 82.56 90 VAL A O 1
ATOM 702 N N . VAL A 1 91 ? -19.656 -4.477 19.985 1.00 81.94 91 VAL A N 1
ATOM 703 C CA . VAL A 1 91 ? -19.477 -4.061 21.385 1.00 81.94 91 VAL A CA 1
ATOM 704 C C . VAL A 1 91 ? -20.781 -3.485 21.933 1.00 81.94 91 VAL A C 1
ATOM 706 O O . VAL A 1 91 ? -21.270 -3.956 22.958 1.00 81.94 91 VAL A O 1
ATOM 709 N N . THR A 1 92 ? -21.420 -2.566 21.208 1.00 80.25 92 THR A N 1
ATOM 710 C CA . THR A 1 92 ? -22.713 -1.979 21.596 1.00 80.25 92 THR A CA 1
ATOM 711 C C . THR A 1 92 ? -23.784 -3.059 21.750 1.00 80.25 92 THR A C 1
ATOM 713 O O . THR A 1 92 ? -24.443 -3.139 22.783 1.00 80.25 92 THR A O 1
ATOM 716 N N . LYS A 1 93 ? -23.903 -3.970 20.775 1.00 84.81 93 LYS A N 1
ATOM 717 C CA . LYS A 1 93 ? -24.826 -5.116 20.823 1.00 84.81 93 LYS A CA 1
ATOM 718 C C . LYS A 1 93 ? -24.594 -6.033 22.022 1.00 84.81 93 LYS A C 1
ATOM 720 O O . LYS A 1 93 ? -25.555 -6.569 22.569 1.00 84.81 93 LYS A O 1
ATOM 725 N N . ALA A 1 94 ? -23.337 -6.263 22.395 1.00 82.62 94 ALA A N 1
ATOM 726 C CA . ALA A 1 94 ? -22.992 -7.083 23.550 1.00 82.62 94 ALA A CA 1
ATOM 727 C C . ALA A 1 94 ? -23.333 -6.373 24.871 1.00 82.62 94 ALA A C 1
ATOM 729 O O . ALA A 1 94 ? -23.827 -7.021 25.794 1.00 82.62 94 ALA A O 1
ATOM 730 N N . LEU A 1 95 ? -23.123 -5.054 24.939 1.00 82.06 95 LEU A N 1
ATOM 731 C CA . LEU A 1 95 ? -23.435 -4.225 26.105 1.00 82.06 95 LEU A CA 1
ATOM 732 C C . LEU A 1 95 ? -24.948 -4.056 26.318 1.00 82.06 95 LEU A C 1
ATOM 734 O O . LEU A 1 95 ? -25.401 -4.116 27.455 1.00 82.06 95 LEU A O 1
ATOM 738 N N . GLU A 1 96 ? -25.747 -3.952 25.249 1.00 81.81 96 GLU A N 1
ATOM 739 C CA . GLU A 1 96 ? -27.221 -3.882 25.316 1.00 81.81 96 GLU A CA 1
ATOM 740 C C . GLU A 1 96 ? -27.870 -5.120 25.968 1.00 81.81 96 GLU A C 1
ATOM 742 O O . GLU A 1 96 ? -28.994 -5.050 26.465 1.00 81.81 96 GLU A O 1
ATOM 747 N N . GLY A 1 97 ? -27.191 -6.273 25.949 1.00 78.31 97 GLY A N 1
ATOM 748 C CA . GLY A 1 97 ? -27.680 -7.522 26.541 1.00 78.31 97 GLY A CA 1
ATOM 749 C C . GLY A 1 97 ? -27.380 -7.686 28.036 1.00 78.31 97 GLY A C 1
ATOM 750 O O . GLY A 1 97 ? -27.821 -8.672 28.635 1.00 78.31 97 GLY A O 1
ATOM 751 N N . LEU A 1 98 ? -26.616 -6.769 28.634 1.00 79.81 98 LEU A N 1
ATOM 752 C CA . LEU A 1 98 ? -26.218 -6.805 30.040 1.00 79.81 98 LEU A CA 1
ATOM 753 C C . LEU A 1 98 ? -27.094 -5.863 30.872 1.00 79.81 98 LEU A C 1
ATOM 755 O O . LEU A 1 98 ? -27.413 -4.753 30.465 1.00 79.81 98 LEU A O 1
ATOM 759 N N . ASP A 1 99 ? -27.484 -6.326 32.059 1.00 80.81 99 ASP A N 1
ATOM 760 C CA . ASP A 1 99 ? -28.201 -5.501 33.034 1.00 80.81 99 ASP A CA 1
ATOM 761 C C . ASP A 1 99 ? -27.232 -4.483 33.663 1.00 80.81 99 ASP A C 1
ATOM 763 O O . ASP A 1 99 ? -26.068 -4.815 33.914 1.00 80.81 99 ASP A O 1
ATOM 767 N N . GLU A 1 100 ? -27.704 -3.273 33.963 1.00 77.94 100 GLU A N 1
ATOM 768 C CA . GLU A 1 100 ? -26.898 -2.155 34.489 1.00 77.94 100 GLU A CA 1
ATOM 769 C C . GLU A 1 100 ? -26.122 -2.571 35.754 1.00 77.94 100 GLU A C 1
ATOM 771 O O . GLU A 1 100 ? -24.944 -2.264 35.929 1.00 77.94 100 GLU A O 1
ATOM 776 N N . HIS A 1 101 ? -26.756 -3.383 36.604 1.00 76.56 101 HIS A N 1
ATOM 777 C CA . HIS A 1 101 ? -26.157 -3.889 37.838 1.00 76.56 101 HIS A CA 1
ATOM 778 C C . HIS A 1 101 ? -24.996 -4.870 37.590 1.00 76.56 101 HIS A C 1
ATOM 780 O O . HIS A 1 101 ? -24.092 -4.975 38.415 1.00 76.56 101 HIS A O 1
ATOM 786 N N . LYS A 1 102 ? -24.997 -5.589 36.459 1.00 77.81 102 LYS A N 1
ATOM 787 C CA . LYS A 1 102 ? -23.898 -6.489 36.069 1.00 77.81 102 LYS A CA 1
ATOM 788 C C . LYS A 1 102 ? -22.741 -5.733 35.430 1.00 77.81 102 LYS A C 1
ATOM 790 O O . LYS A 1 102 ? -21.598 -6.120 35.634 1.00 77.81 102 LYS A O 1
ATOM 795 N N . LEU A 1 103 ? -23.028 -4.670 34.679 1.00 79.00 103 LEU A N 1
ATOM 796 C CA . LEU A 1 103 ? -21.994 -3.773 34.154 1.00 79.00 103 LEU A CA 1
ATOM 797 C C . LEU A 1 103 ? -21.226 -3.117 35.305 1.00 79.00 103 LEU A C 1
ATOM 799 O O . LEU A 1 103 ? -19.998 -3.126 35.309 1.00 79.00 103 LEU A O 1
ATOM 803 N N . GLN A 1 104 ? -21.950 -2.669 36.333 1.00 79.62 104 GLN A N 1
ATOM 804 C CA . GLN A 1 104 ? -21.360 -2.093 37.537 1.00 79.62 104 GLN A CA 1
ATOM 805 C C . GLN A 1 104 ? -20.596 -3.122 38.392 1.00 79.62 104 GLN A C 1
ATOM 807 O O . GLN A 1 104 ? -19.554 -2.796 38.950 1.00 79.62 104 GLN A O 1
ATOM 812 N N . GLU A 1 105 ? -21.070 -4.371 38.485 1.00 84.75 105 GLU A N 1
ATOM 813 C CA . GLU A 1 105 ? -20.3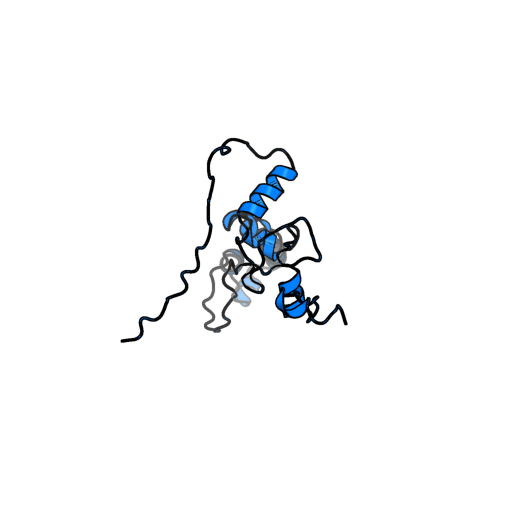62 -5.460 39.185 1.00 84.75 105 GLU A CA 1
ATOM 814 C C . GLU A 1 105 ? -19.045 -5.851 38.491 1.00 84.75 105 GLU A C 1
ATOM 816 O O . GLU A 1 105 ? -18.091 -6.259 39.153 1.00 84.75 105 GLU A O 1
ATOM 821 N N . LEU A 1 106 ? -18.989 -5.707 37.165 1.00 80.88 106 LEU A N 1
ATOM 822 C CA . LEU A 1 106 ? -17.808 -5.981 36.346 1.00 80.88 106 LEU A CA 1
ATOM 823 C C . LEU A 1 106 ? -16.888 -4.760 36.168 1.00 80.88 106 LEU A C 1
ATOM 825 O O . LEU A 1 106 ? -15.862 -4.896 35.506 1.00 80.88 106 LEU A O 1
ATOM 829 N N . ASP A 1 107 ? -17.238 -3.607 36.750 1.00 78.69 107 ASP A N 1
ATOM 830 C CA . ASP A 1 107 ? -16.520 -2.329 36.606 1.00 78.69 107 ASP A CA 1
ATOM 831 C C . ASP A 1 107 ? -16.335 -1.904 35.131 1.00 78.69 107 ASP A C 1
ATOM 833 O O . ASP A 1 107 ? -15.302 -1.374 34.727 1.00 78.69 107 ASP A O 1
ATOM 837 N N . LEU A 1 108 ? -17.344 -2.181 34.295 1.00 78.50 108 LEU A N 1
ATOM 838 C CA . LEU A 1 108 ? -17.353 -1.843 32.871 1.00 78.50 108 LEU A CA 1
ATOM 839 C C . LEU A 1 108 ? -18.197 -0.586 32.635 1.00 78.50 108 LEU A C 1
ATOM 841 O O . LEU A 1 108 ? -19.412 -0.613 32.833 1.00 78.50 108 LEU A O 1
ATOM 845 N N . ASP A 1 109 ? -17.575 0.494 32.155 1.00 76.94 109 ASP A N 1
ATOM 846 C CA . ASP A 1 109 ? -18.284 1.683 31.668 1.00 76.94 109 ASP A CA 1
ATOM 847 C C . ASP A 1 109 ? -18.454 1.599 30.135 1.00 76.94 109 ASP A C 1
ATOM 849 O O . ASP A 1 109 ? -17.464 1.588 29.398 1.00 76.94 109 ASP A O 1
ATOM 853 N N . PRO A 1 110 ? -19.692 1.566 29.608 1.00 69.94 110 PRO A N 1
ATOM 854 C CA . PRO A 1 110 ? -19.949 1.590 28.169 1.00 69.94 110 PRO A CA 1
ATOM 855 C C . PRO A 1 110 ? -19.281 2.765 27.444 1.00 69.94 110 PRO A C 1
ATOM 857 O O . PRO A 1 110 ? -18.944 2.653 26.269 1.00 69.94 110 PRO A O 1
ATOM 860 N N . ARG A 1 111 ? -19.089 3.904 28.121 1.00 69.75 111 ARG A N 1
ATOM 861 C CA . ARG A 1 111 ? -18.519 5.113 27.513 1.00 69.75 111 ARG A CA 1
ATOM 862 C C . ARG A 1 111 ? -17.025 4.986 27.260 1.00 69.75 111 ARG A C 1
ATOM 864 O O . ARG A 1 111 ? -16.566 5.462 26.229 1.00 69.75 111 ARG A O 1
ATOM 871 N N . THR A 1 112 ? -16.284 4.324 28.144 1.00 71.38 112 THR A N 1
ATOM 872 C CA . THR A 1 112 ? -14.838 4.118 27.974 1.00 71.38 112 THR A CA 1
ATOM 873 C C . THR A 1 112 ? -14.539 3.053 26.919 1.00 71.38 112 THR A C 1
ATOM 875 O O . THR A 1 112 ? -13.552 3.162 26.199 1.00 71.38 112 THR A O 1
ATOM 878 N N . LEU A 1 113 ? -15.429 2.066 26.758 1.00 68.62 113 LEU A N 1
ATOM 879 C CA . LEU A 1 113 ? -15.309 1.005 25.749 1.00 68.62 113 LEU A CA 1
ATOM 880 C C . LEU A 1 113 ? -15.653 1.458 24.323 1.00 68.62 113 LEU A C 1
ATOM 882 O O . LEU A 1 113 ? -15.146 0.874 23.372 1.00 68.62 113 LEU A O 1
ATOM 886 N N . LEU A 1 114 ? -16.511 2.471 24.179 1.00 66.50 114 LEU A N 1
ATOM 887 C CA . LEU A 1 114 ? -16.926 3.019 22.880 1.00 66.50 114 LEU A CA 1
ATOM 888 C C . LEU A 1 114 ? -16.103 4.240 22.449 1.00 66.50 114 LEU A C 1
ATOM 890 O O . LEU A 1 114 ? -16.052 4.553 21.267 1.00 66.50 114 LEU A O 1
ATOM 894 N N . ALA A 1 115 ? -15.486 4.960 23.390 1.00 61.34 115 ALA A N 1
ATOM 895 C CA . ALA A 1 115 ? -14.754 6.189 23.082 1.00 61.34 115 ALA A CA 1
ATOM 896 C C . ALA A 1 115 ? -13.284 5.969 22.701 1.00 61.34 115 ALA A C 1
ATOM 898 O O . ALA A 1 115 ? -12.619 6.940 22.350 1.00 61.34 115 ALA A O 1
ATOM 899 N N . GLY A 1 116 ? -12.770 4.734 22.769 1.00 51.84 116 GLY A N 1
ATOM 900 C CA . GLY A 1 116 ? -11.383 4.446 22.401 1.00 51.84 116 GLY A CA 1
ATOM 901 C C . GLY A 1 116 ? -10.377 5.337 23.135 1.00 51.84 116 GLY A C 1
ATOM 902 O O . GLY A 1 116 ? -9.396 5.764 22.534 1.00 51.84 116 GLY A O 1
ATOM 903 N N . GLU A 1 117 ? -10.629 5.681 24.405 1.00 50.81 117 GLU A N 1
ATOM 904 C CA . GLU A 1 117 ? -9.597 6.322 25.217 1.00 50.81 117 GLU A CA 1
ATOM 905 C C . GLU A 1 117 ? -8.485 5.291 25.409 1.00 50.81 117 GLU A C 1
ATOM 907 O O . GLU A 1 117 ? -8.649 4.310 26.136 1.00 50.81 117 GLU A O 1
ATOM 912 N N . ASP A 1 118 ? -7.386 5.491 24.679 1.00 47.94 118 ASP A N 1
ATOM 913 C CA . ASP A 1 118 ? -6.178 4.682 24.738 1.00 47.94 118 ASP A CA 1
ATOM 914 C C . ASP A 1 118 ? -5.723 4.567 26.197 1.00 47.94 118 ASP A C 1
ATOM 916 O O . ASP A 1 118 ? -5.064 5.451 26.747 1.00 47.94 118 ASP A O 1
ATOM 920 N N . LEU A 1 119 ? -6.075 3.461 26.851 1.00 47.84 119 LEU A N 1
ATOM 921 C CA . LEU A 1 119 ? -5.410 3.071 28.080 1.00 47.84 119 LEU A CA 1
ATOM 922 C C . LEU A 1 119 ? -3.950 2.837 27.697 1.00 47.84 119 LEU A C 1
ATOM 924 O O . LEU A 1 119 ? -3.642 1.876 26.991 1.00 47.84 119 LEU A O 1
ATOM 928 N N . GLU A 1 120 ? -3.075 3.746 28.132 1.00 49.31 120 GLU A N 1
ATOM 929 C CA . GLU A 1 120 ? -1.620 3.692 27.999 1.00 49.31 120 GLU A CA 1
ATOM 930 C C . GLU A 1 120 ? -1.080 2.405 28.648 1.00 49.31 120 GLU A C 1
ATOM 932 O O . GLU A 1 120 ? -0.541 2.391 29.753 1.00 49.31 120 GLU A O 1
ATOM 937 N N . THR A 1 121 ? -1.237 1.265 27.982 1.00 42.75 121 THR A N 1
ATOM 938 C CA . THR A 1 121 ? -0.471 0.076 28.320 1.00 42.75 121 THR A CA 1
ATOM 939 C C . THR A 1 121 ? 0.921 0.276 27.746 1.00 42.75 121 THR A C 1
ATOM 941 O O . THR A 1 121 ? 1.116 0.150 26.538 1.00 42.75 121 THR A O 1
ATOM 944 N N . ASP A 1 122 ? 1.873 0.575 28.634 1.00 42.97 122 ASP A N 1
ATOM 945 C CA . ASP A 1 122 ? 3.335 0.613 28.452 1.00 42.97 122 ASP A CA 1
ATOM 946 C C . ASP A 1 122 ? 3.918 -0.746 27.987 1.00 42.97 122 ASP A C 1
ATOM 948 O O . ASP A 1 122 ? 4.864 -1.301 28.551 1.00 42.97 122 ASP A O 1
ATOM 952 N N . ILE A 1 123 ? 3.354 -1.338 26.939 1.00 48.47 123 ILE A N 1
ATOM 953 C CA . ILE A 1 123 ? 3.978 -2.426 26.201 1.00 48.47 123 ILE A CA 1
ATOM 954 C C . ILE A 1 123 ? 4.669 -1.755 25.014 1.00 48.47 123 ILE A C 1
ATOM 956 O O . ILE A 1 123 ? 3.982 -1.217 24.147 1.00 48.47 123 ILE A O 1
ATOM 960 N N . PRO A 1 124 ? 6.011 -1.794 24.899 1.00 38.19 124 PRO A N 1
ATOM 961 C CA . PRO A 1 124 ? 6.704 -1.335 23.704 1.00 38.19 124 PRO A CA 1
ATOM 962 C C . PRO A 1 124 ? 6.515 -2.364 22.580 1.00 38.19 124 PRO A C 1
ATOM 964 O O . PRO A 1 124 ? 7.464 -2.945 22.056 1.00 38.19 124 PRO A O 1
ATOM 967 N N . SER A 1 125 ? 5.271 -2.625 22.190 1.00 42.94 125 SER A N 1
ATOM 968 C CA . SER A 1 125 ? 4.972 -3.010 20.826 1.00 42.94 125 SER A CA 1
ATOM 969 C C . SER A 1 125 ? 5.168 -1.743 20.019 1.00 42.94 125 SER A C 1
ATOM 971 O O . SER A 1 125 ? 4.334 -0.859 20.118 1.00 42.94 125 SER A O 1
ATOM 973 N N . PHE A 1 126 ? 6.266 -1.622 19.268 1.00 44.56 126 PHE A N 1
ATOM 974 C CA . PHE A 1 126 ? 6.340 -0.642 18.185 1.00 44.56 126 PHE A CA 1
ATOM 975 C C . PHE A 1 126 ? 5.156 -0.942 17.261 1.00 44.56 126 PHE A C 1
ATOM 977 O O . PHE A 1 126 ? 5.238 -1.920 16.505 1.00 44.56 126 PHE A O 1
ATOM 984 N N . PRO A 1 127 ? 4.041 -0.191 17.317 1.00 49.12 127 PRO A N 1
ATOM 985 C CA . PRO A 1 127 ? 3.000 -0.385 16.334 1.00 49.12 127 PRO A CA 1
ATOM 986 C C . PRO A 1 127 ? 3.654 0.017 15.007 1.00 49.12 127 PRO A C 1
ATOM 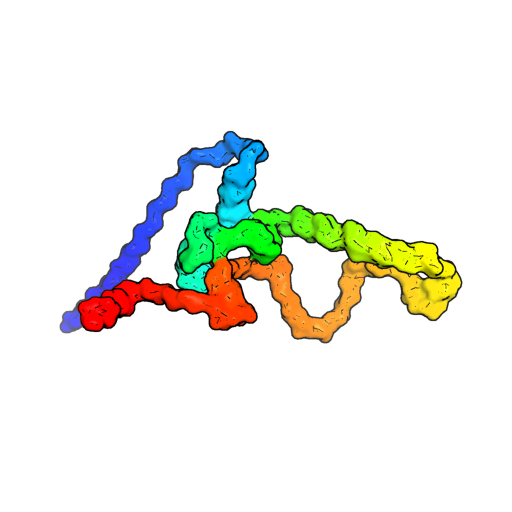988 O O . PRO A 1 127 ? 4.410 0.999 14.977 1.00 49.12 127 PRO A O 1
ATOM 991 N N . PRO A 1 128 ? 3.465 -0.732 13.906 1.00 51.44 128 PRO A N 1
ATOM 992 C CA . PRO A 1 128 ? 3.854 -0.203 12.611 1.00 51.44 128 PRO A CA 1
ATOM 993 C C . PRO A 1 128 ? 3.184 1.164 12.493 1.00 51.44 128 PRO A C 1
ATOM 995 O O . PRO A 1 128 ? 1.975 1.257 12.702 1.00 51.44 128 PRO A O 1
ATOM 998 N N . ALA A 1 129 ? 3.985 2.209 12.256 1.00 57.53 129 ALA A N 1
ATOM 999 C CA . ALA A 1 129 ? 3.482 3.572 12.153 1.00 57.53 129 ALA A CA 1
ATOM 1000 C C . ALA A 1 129 ? 2.216 3.562 11.280 1.00 57.53 129 ALA A C 1
ATOM 1002 O O . ALA A 1 129 ? 2.226 2.852 10.262 1.00 57.53 129 ALA A O 1
ATOM 1003 N N . PRO A 1 130 ? 1.152 4.293 11.663 1.00 54.28 130 PRO A N 1
ATOM 1004 C CA . PRO A 1 130 ? -0.176 4.156 11.062 1.00 54.28 130 PRO A CA 1
ATOM 1005 C C . PRO A 1 130 ? -0.187 4.275 9.529 1.00 54.28 130 PRO A C 1
ATOM 1007 O O . PRO A 1 130 ? -1.092 3.753 8.890 1.00 54.28 130 PRO A O 1
ATOM 1010 N N . ASN A 1 131 ? 0.878 4.810 8.921 1.00 61.91 131 ASN A N 1
ATOM 1011 C CA . ASN A 1 131 ? 1.042 4.963 7.479 1.00 61.91 131 ASN A CA 1
ATOM 1012 C C . ASN A 1 131 ? 2.397 4.446 6.965 1.00 61.91 131 ASN A C 1
ATOM 1014 O O . ASN A 1 131 ? 3.108 5.127 6.226 1.00 61.91 131 ASN A O 1
ATOM 1018 N N . ALA A 1 132 ? 2.796 3.234 7.366 1.00 79.94 132 ALA A N 1
ATOM 1019 C CA . ALA A 1 132 ? 4.015 2.614 6.852 1.00 79.94 132 ALA A CA 1
ATOM 1020 C C . ALA A 1 132 ? 3.979 2.506 5.315 1.00 79.94 132 ALA A C 1
ATOM 1022 O O . ALA A 1 132 ? 3.105 1.847 4.745 1.00 79.94 132 ALA A O 1
ATOM 1023 N N . THR A 1 133 ? 4.957 3.128 4.645 1.00 90.94 133 THR A N 1
ATOM 1024 C CA . THR A 1 133 ? 5.059 3.130 3.181 1.00 90.94 133 THR A CA 1
ATOM 1025 C C . THR A 1 133 ? 5.025 1.698 2.638 1.00 90.94 133 THR A C 1
ATOM 1027 O O . THR A 1 133 ? 5.884 0.886 3.003 1.00 90.94 133 THR A O 1
ATOM 1030 N N . PRO A 1 134 ? 4.084 1.349 1.746 1.00 93.88 134 PRO A N 1
ATOM 1031 C CA . PRO A 1 134 ? 3.940 -0.015 1.266 1.00 93.88 134 PRO A CA 1
ATOM 1032 C C . PRO A 1 134 ? 5.124 -0.437 0.387 1.00 93.88 134 PRO A C 1
ATOM 1034 O O . PRO A 1 134 ? 5.720 0.369 -0.322 1.00 93.88 134 PRO A O 1
ATOM 1037 N N . LEU A 1 135 ? 5.435 -1.735 0.391 1.00 95.62 135 LEU A N 1
ATOM 1038 C CA . LEU A 1 135 ? 6.356 -2.357 -0.568 1.00 95.62 135 LEU A CA 1
ATOM 1039 C C . LEU A 1 135 ? 5.639 -2.691 -1.883 1.00 95.62 135 LEU A C 1
ATOM 1041 O O . LEU A 1 135 ? 4.448 -2.993 -1.876 1.00 95.62 135 LEU A O 1
ATOM 1045 N N . CYS A 1 136 ? 6.349 -2.743 -3.011 1.00 95.38 136 CYS A N 1
ATOM 1046 C CA . CYS A 1 136 ? 5.781 -3.310 -4.242 1.00 95.38 136 CYS A CA 1
ATOM 1047 C C . CYS A 1 136 ? 5.411 -4.796 -4.044 1.00 95.38 136 CYS A C 1
ATOM 1049 O O . CYS A 1 136 ? 5.952 -5.461 -3.155 1.00 95.38 136 CYS A O 1
ATOM 1051 N N . ASN A 1 137 ? 4.509 -5.341 -4.865 1.00 94.94 137 ASN A N 1
ATOM 1052 C CA . ASN A 1 137 ? 3.992 -6.712 -4.724 1.00 94.94 137 ASN A CA 1
ATOM 1053 C C . ASN A 1 137 ? 5.106 -7.760 -4.673 1.00 94.94 137 ASN A C 1
ATOM 1055 O O . ASN A 1 137 ? 5.084 -8.658 -3.831 1.00 94.94 137 ASN A O 1
ATOM 1059 N N . ARG A 1 138 ? 6.126 -7.604 -5.520 1.00 94.19 138 ARG A N 1
ATOM 1060 C CA . ARG A 1 138 ? 7.302 -8.475 -5.527 1.00 94.19 138 ARG A CA 1
ATOM 1061 C C . ARG A 1 138 ? 8.051 -8.438 -4.192 1.00 94.19 138 ARG A C 1
ATOM 1063 O O . ARG A 1 138 ? 8.368 -9.485 -3.641 1.00 94.19 138 ARG A O 1
ATOM 1070 N N . CYS A 1 139 ? 8.346 -7.250 -3.663 1.00 94.31 139 CYS A N 1
ATOM 1071 C CA . CYS A 1 139 ? 9.048 -7.115 -2.383 1.00 94.31 139 CYS A CA 1
ATOM 1072 C C . CYS A 1 139 ? 8.197 -7.604 -1.211 1.00 94.31 139 CYS A C 1
ATOM 1074 O O . CYS A 1 139 ? 8.716 -8.275 -0.326 1.00 94.31 139 CYS A O 1
ATOM 1076 N N . HIS A 1 140 ? 6.893 -7.340 -1.240 1.00 95.12 140 HIS A N 1
ATOM 1077 C CA . HIS A 1 140 ? 5.952 -7.889 -0.273 1.00 95.12 140 HIS A CA 1
ATOM 1078 C C . HIS A 1 140 ? 5.987 -9.428 -0.269 1.00 95.12 140 HIS A C 1
ATOM 1080 O O . HIS A 1 140 ? 6.135 -10.042 0.787 1.00 95.12 140 HIS A O 1
ATOM 1086 N N . ALA A 1 141 ? 5.932 -10.065 -1.444 1.00 93.75 141 ALA A N 1
ATOM 1087 C CA . ALA A 1 141 ? 6.027 -11.519 -1.571 1.00 93.75 141 ALA A CA 1
ATOM 1088 C C . ALA A 1 141 ? 7.396 -12.072 -1.139 1.00 93.75 141 ALA A C 1
ATOM 1090 O O . ALA A 1 141 ? 7.463 -13.136 -0.522 1.00 93.75 141 ALA A O 1
ATOM 1091 N N . LEU A 1 142 ? 8.487 -11.347 -1.394 1.00 92.69 142 LEU A N 1
ATOM 1092 C CA . LEU A 1 142 ? 9.819 -11.731 -0.926 1.00 92.69 142 LEU A CA 1
ATOM 1093 C C . LEU A 1 142 ? 9.914 -11.694 0.604 1.00 92.69 142 LEU A C 1
ATOM 1095 O O . LEU A 1 142 ? 10.416 -12.645 1.198 1.00 92.69 142 LEU A O 1
ATOM 1099 N N . VAL A 1 143 ? 9.398 -10.639 1.239 1.00 93.19 143 VAL A N 1
ATOM 1100 C CA . VAL A 1 143 ? 9.460 -10.455 2.697 1.00 93.19 143 VAL A CA 1
ATOM 1101 C C . VAL A 1 143 ? 8.542 -11.437 3.430 1.00 93.19 143 VAL A C 1
ATOM 1103 O O . VAL A 1 143 ? 8.987 -12.104 4.362 1.00 93.19 143 VAL A O 1
ATOM 1106 N N . HIS A 1 144 ? 7.284 -11.575 3.003 1.00 93.69 144 HIS A N 1
ATOM 1107 C CA . HIS A 1 144 ? 6.285 -12.365 3.738 1.00 93.69 144 HIS A CA 1
ATOM 1108 C C . HIS A 1 144 ? 6.152 -13.813 3.263 1.00 93.69 144 HIS A C 1
ATOM 1110 O O . HIS A 1 144 ? 5.709 -14.67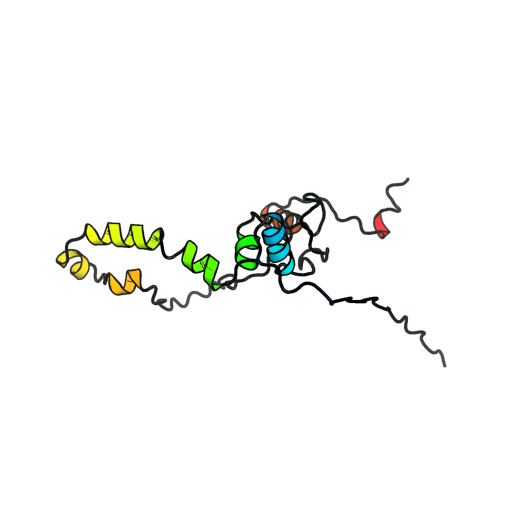2 4.025 1.00 93.69 144 HIS A O 1
ATOM 1116 N N . HIS A 1 145 ? 6.527 -14.111 2.018 1.00 93.25 145 HIS A N 1
ATOM 1117 C CA . HIS A 1 145 ? 6.333 -15.437 1.423 1.00 93.25 145 HIS A CA 1
ATOM 1118 C C . HIS A 1 145 ? 7.623 -16.063 0.888 1.00 93.25 145 HIS A C 1
ATOM 1120 O O . HIS A 1 145 ? 7.572 -17.189 0.398 1.00 93.25 145 HIS A O 1
ATOM 1126 N N . ARG A 1 146 ? 8.769 -15.367 0.973 1.00 91.25 146 ARG A N 1
ATOM 1127 C CA . ARG A 1 146 ? 10.055 -15.792 0.388 1.00 91.25 146 ARG A CA 1
ATOM 1128 C C . ARG A 1 146 ? 9.936 -16.174 -1.096 1.00 91.25 146 ARG A C 1
ATOM 1130 O O . ARG A 1 146 ? 10.642 -17.059 -1.571 1.00 91.25 146 ARG A O 1
ATOM 1137 N N . LYS A 1 147 ? 9.029 -15.515 -1.827 1.00 90.06 147 LYS A N 1
ATOM 1138 C CA . LYS A 1 147 ? 8.758 -15.750 -3.252 1.00 90.06 147 LYS A CA 1
ATOM 1139 C C . LYS A 1 147 ? 9.098 -14.512 -4.068 1.00 90.06 147 LYS A C 1
ATOM 1141 O O . LYS A 1 147 ? 8.648 -13.419 -3.740 1.00 90.06 147 LYS A O 1
ATOM 1146 N N . GLY A 1 148 ? 9.840 -14.690 -5.155 1.00 79.88 148 GLY A N 1
ATOM 1147 C CA . GLY A 1 148 ? 10.050 -13.638 -6.142 1.00 79.88 148 GLY A CA 1
ATOM 1148 C C . GLY A 1 148 ? 11.119 -13.987 -7.169 1.00 79.88 148 GLY A C 1
ATOM 1149 O O . GLY A 1 148 ? 12.039 -14.753 -6.894 1.00 79.88 148 GLY A O 1
ATOM 1150 N N . THR A 1 149 ? 10.996 -13.391 -8.350 1.00 80.19 149 THR A N 1
ATOM 1151 C CA . THR A 1 149 ? 11.979 -13.507 -9.434 1.00 80.19 149 THR A CA 1
ATOM 1152 C C . THR A 1 149 ? 13.149 -12.550 -9.170 1.00 80.19 149 THR A C 1
ATOM 1154 O O . THR A 1 149 ? 12.917 -11.411 -8.734 1.00 80.19 149 THR A O 1
ATOM 1157 N N . PRO A 1 150 ? 14.415 -12.959 -9.378 1.00 80.94 150 PRO A N 1
ATOM 1158 C CA . PRO A 1 150 ? 15.549 -12.043 -9.281 1.00 80.94 150 PRO A CA 1
ATOM 1159 C C . PRO A 1 150 ? 15.394 -10.884 -10.275 1.00 80.94 150 PRO A C 1
ATOM 1161 O O . PRO A 1 150 ? 14.873 -11.059 -11.372 1.00 80.94 150 PRO A O 1
ATOM 1164 N N . ILE A 1 151 ? 15.832 -9.686 -9.878 1.00 79.25 151 ILE A N 1
ATOM 1165 C CA . ILE A 1 151 ? 15.943 -8.562 -10.813 1.00 79.25 151 ILE A CA 1
ATOM 1166 C C . ILE A 1 151 ? 17.293 -8.710 -11.497 1.00 79.25 151 ILE A C 1
ATOM 1168 O O . ILE A 1 151 ? 18.330 -8.617 -10.838 1.00 79.25 151 ILE A O 1
ATOM 1172 N N . PHE A 1 152 ? 17.276 -8.932 -12.807 1.00 73.19 152 PHE A N 1
ATOM 1173 C CA . PHE A 1 152 ? 18.495 -8.971 -13.596 1.00 73.19 152 PHE A CA 1
ATOM 1174 C C . PHE A 1 152 ? 19.054 -7.557 -13.719 1.00 73.19 152 PHE A C 1
ATOM 1176 O O . PHE A 1 152 ? 18.534 -6.716 -14.450 1.00 73.19 152 PHE A O 1
ATOM 1183 N N . HIS A 1 153 ? 20.128 -7.284 -12.986 1.00 63.94 153 HIS A N 1
ATOM 1184 C CA . HIS A 1 153 ? 20.943 -6.108 -13.252 1.00 63.94 153 HIS A CA 1
ATOM 1185 C C . HIS A 1 153 ? 21.756 -6.354 -14.531 1.00 63.94 153 HIS A C 1
ATOM 1187 O O . HIS A 1 153 ? 22.189 -7.480 -14.777 1.00 63.94 153 HIS A O 1
ATOM 1193 N N . GLY A 1 154 ? 22.014 -5.317 -15.336 1.00 66.31 154 GLY A N 1
ATOM 1194 C CA . GLY A 1 154 ? 22.691 -5.444 -16.638 1.00 66.31 154 GLY A CA 1
ATOM 1195 C C . GLY A 1 154 ? 24.067 -6.128 -16.601 1.00 66.31 154 GLY A C 1
ATOM 1196 O O . GLY A 1 154 ? 24.542 -6.610 -17.623 1.00 66.31 154 GLY A O 1
ATOM 1197 N N . SER A 1 155 ? 24.687 -6.249 -15.423 1.00 63.78 155 SER A N 1
ATOM 1198 C CA . SER A 1 155 ? 25.906 -7.041 -15.221 1.00 63.78 155 SER A CA 1
ATOM 1199 C C . SER A 1 155 ? 25.703 -8.560 -15.335 1.00 63.78 155 SER A C 1
ATOM 1201 O O . SER A 1 155 ? 26.671 -9.264 -15.586 1.00 63.78 155 SER A O 1
ATOM 1203 N N . GLN A 1 156 ? 24.478 -9.068 -15.158 1.00 58.22 156 GLN A N 1
ATOM 1204 C CA . GLN A 1 156 ? 24.140 -10.502 -15.157 1.00 58.22 156 GLN A CA 1
ATOM 1205 C C . GLN A 1 156 ? 23.645 -11.004 -16.524 1.00 58.22 156 GLN A C 1
ATOM 1207 O O . GLN A 1 156 ? 23.667 -12.201 -16.787 1.00 58.22 156 GLN A O 1
ATOM 1212 N N . LEU A 1 157 ? 23.271 -10.102 -17.442 1.00 54.91 157 LEU A N 1
ATOM 1213 C CA . LEU A 1 157 ? 22.896 -10.459 -18.821 1.00 54.91 157 LEU A CA 1
ATOM 1214 C C . LEU A 1 157 ? 24.079 -10.972 -19.663 1.00 54.91 157 LEU A C 1
ATOM 1216 O O . LEU A 1 157 ? 23.876 -11.464 -20.769 1.00 54.91 157 LEU A O 1
ATOM 1220 N N . ARG A 1 158 ? 25.317 -10.873 -19.159 1.00 52.00 158 ARG A N 1
ATOM 1221 C CA . ARG A 1 158 ? 26.525 -11.316 -19.870 1.00 52.00 158 ARG A CA 1
ATOM 1222 C C . ARG A 1 158 ? 26.850 -12.803 -19.695 1.00 52.00 158 ARG A C 1
ATOM 1224 O O . ARG A 1 158 ? 27.675 -13.303 -20.447 1.00 52.00 158 ARG A O 1
ATOM 1231 N N . GLU A 1 159 ? 26.220 -13.492 -18.741 1.00 50.22 159 GLU A N 1
ATOM 1232 C CA . GLU A 1 159 ? 26.489 -14.912 -18.443 1.00 50.22 159 GLU A CA 1
ATOM 1233 C C . GLU A 1 159 ? 25.407 -15.868 -18.973 1.00 50.22 159 GLU A C 1
ATOM 1235 O O . GLU A 1 159 ? 25.653 -17.062 -19.066 1.00 50.22 159 GLU A O 1
ATOM 1240 N N . ALA A 1 160 ? 24.239 -15.363 -19.387 1.00 48.47 160 ALA A N 1
ATOM 1241 C CA . ALA A 1 160 ? 23.139 -16.178 -19.927 1.00 48.47 160 ALA A CA 1
ATOM 1242 C C . ALA A 1 160 ? 23.202 -16.396 -21.458 1.00 48.47 160 ALA A C 1
ATOM 1244 O O . ALA A 1 160 ? 22.255 -16.908 -22.049 1.00 48.47 160 ALA A O 1
ATOM 1245 N N . LEU A 1 161 ? 24.296 -15.972 -22.103 1.00 51.34 161 LEU A N 1
ATOM 1246 C CA . LEU A 1 161 ? 24.545 -16.085 -23.550 1.00 51.34 161 LEU A CA 1
ATOM 1247 C C . LEU A 1 161 ? 25.715 -17.032 -23.892 1.00 51.34 161 LEU A C 1
ATOM 1249 O O . LEU A 1 161 ? 26.196 -17.006 -25.025 1.00 51.34 161 LEU A O 1
ATOM 1253 N N . CYS A 1 162 ? 26.161 -17.856 -22.939 1.00 40.62 162 CYS A N 1
ATOM 1254 C CA . CYS A 1 162 ? 27.131 -18.932 -23.162 1.00 40.62 162 CYS A CA 1
ATOM 1255 C C . CYS A 1 162 ? 26.470 -20.299 -22.981 1.00 40.62 162 CYS A C 1
ATOM 1257 O O . CYS A 1 162 ? 25.820 -20.493 -21.930 1.00 40.62 162 CYS A O 1
#

Radius of gyration: 24.92 Å; chains: 1; bounding box: 79×41×63 Å